Protein AF-A0A4Y2BU91-F1 (afdb_monomer_lite)

Structure (mmCIF, N/CA/C/O backbone):
data_AF-A0A4Y2BU91-F1
#
_entry.id   AF-A0A4Y2BU91-F1
#
loop_
_atom_site.group_PDB
_atom_site.id
_atom_site.type_symbol
_atom_site.label_atom_id
_atom_site.label_alt_id
_atom_site.label_comp_id
_atom_site.label_asym_id
_atom_site.label_entity_id
_atom_site.label_seq_id
_atom_site.pdbx_PDB_ins_code
_atom_site.Cartn_x
_atom_site.Cartn_y
_atom_site.Cartn_z
_atom_site.occupancy
_atom_site.B_iso_or_equiv
_atom_site.auth_seq_id
_atom_site.auth_comp_id
_atom_site.auth_asym_id
_atom_site.auth_atom_id
_atom_site.pdbx_PDB_model_num
ATOM 1 N N . MET A 1 1 ? 30.583 18.566 -50.928 1.00 64.69 1 MET A N 1
ATOM 2 C CA . MET A 1 1 ? 30.225 17.135 -51.084 1.00 64.69 1 MET A CA 1
ATOM 3 C C . MET A 1 1 ? 30.713 16.268 -49.919 1.00 64.69 1 MET A C 1
ATOM 5 O O . MET A 1 1 ? 29.911 15.518 -49.385 1.00 64.69 1 MET A O 1
ATOM 9 N N . LYS A 1 2 ? 31.980 16.379 -49.481 1.00 75.06 2 LYS A N 1
ATOM 10 C CA . LYS A 1 2 ? 32.521 15.601 -48.343 1.00 75.06 2 LYS A CA 1
ATOM 11 C C . LYS A 1 2 ? 31.947 16.018 -46.977 1.00 75.06 2 LYS A C 1
ATOM 13 O O . LYS A 1 2 ? 31.593 15.153 -46.188 1.00 75.06 2 LYS A O 1
ATOM 18 N N . GLU A 1 3 ? 31.767 17.320 -46.750 1.00 79.44 3 GLU A N 1
ATOM 19 C CA . GLU A 1 3 ? 31.192 17.862 -45.502 1.00 79.44 3 GLU A CA 1
ATOM 20 C C . GLU A 1 3 ? 29.758 17.377 -45.244 1.00 79.44 3 GLU A C 1
ATOM 22 O O . GLU A 1 3 ? 29.415 16.913 -44.159 1.00 79.44 3 GLU A O 1
ATOM 27 N N . THR A 1 4 ? 28.915 17.400 -46.278 1.00 84.44 4 THR A N 1
ATOM 28 C CA . THR A 1 4 ? 27.535 16.906 -46.196 1.00 84.44 4 THR A CA 1
ATOM 29 C C . THR A 1 4 ? 27.486 15.388 -46.034 1.00 84.44 4 THR A C 1
ATOM 31 O O . THR A 1 4 ? 26.625 14.881 -45.325 1.00 84.44 4 THR A O 1
ATOM 34 N N . PHE A 1 5 ? 28.418 14.657 -46.653 1.00 91.00 5 PHE A N 1
ATOM 35 C CA . PHE A 1 5 ? 28.528 13.206 -46.503 1.00 91.00 5 PHE A CA 1
ATOM 36 C C . PHE A 1 5 ? 28.848 12.806 -45.058 1.00 91.00 5 PHE A C 1
ATOM 38 O O . PHE A 1 5 ? 28.124 12.000 -44.479 1.00 91.00 5 PHE A O 1
ATOM 45 N N . TRP A 1 6 ? 29.874 13.411 -44.452 1.00 90.75 6 TRP A N 1
ATOM 46 C CA . TRP A 1 6 ? 30.235 13.135 -43.060 1.00 90.75 6 TRP A CA 1
ATOM 47 C C . TRP A 1 6 ? 29.120 13.516 -42.087 1.00 90.75 6 TRP A C 1
ATOM 49 O O . TRP A 1 6 ? 28.821 12.745 -41.179 1.00 90.75 6 TRP A O 1
ATOM 59 N N . TYR A 1 7 ? 28.437 14.641 -42.315 1.00 91.25 7 TYR A N 1
ATOM 60 C CA . TYR A 1 7 ? 27.267 15.028 -41.526 1.00 91.25 7 TYR A CA 1
ATOM 61 C C . TYR A 1 7 ? 26.171 13.950 -41.533 1.00 91.25 7 TYR A C 1
ATOM 63 O O . TYR A 1 7 ? 25.694 13.540 -40.474 1.00 91.25 7 TYR A O 1
ATOM 71 N N . TRP A 1 8 ? 25.786 13.457 -42.715 1.00 92.38 8 TRP A N 1
ATOM 72 C CA . TRP A 1 8 ? 24.772 12.406 -42.840 1.00 92.38 8 TRP A CA 1
ATOM 73 C C . TRP A 1 8 ? 25.243 11.069 -42.267 1.00 92.38 8 TRP A C 1
ATOM 75 O O . TRP A 1 8 ? 24.468 10.397 -41.587 1.00 92.38 8 TRP A O 1
ATOM 85 N N . PHE A 1 9 ? 26.514 10.719 -42.470 1.00 93.94 9 PHE A N 1
ATOM 86 C CA . PHE A 1 9 ? 27.126 9.523 -41.901 1.00 93.94 9 PHE A CA 1
ATOM 87 C C . PHE A 1 9 ? 27.066 9.532 -40.369 1.00 93.94 9 PHE A C 1
ATOM 89 O O . PHE A 1 9 ? 26.520 8.607 -39.770 1.00 93.94 9 PHE A O 1
ATOM 96 N N . PHE A 1 10 ? 27.540 10.603 -39.723 1.00 94.38 10 PHE A N 1
ATOM 97 C CA . PHE A 1 10 ? 27.491 10.727 -38.266 1.00 94.38 10 PHE A CA 1
ATOM 98 C C . PHE A 1 10 ? 26.057 10.806 -37.740 1.00 94.38 10 PHE A C 1
ATOM 100 O O . PHE A 1 10 ? 25.750 10.203 -36.714 1.00 94.38 10 PHE A O 1
ATOM 107 N N . ARG A 1 11 ? 25.147 11.488 -38.446 1.00 92.31 11 ARG A N 1
ATOM 108 C CA . ARG A 1 11 ? 23.732 11.575 -38.055 1.00 92.31 11 ARG A CA 1
ATOM 109 C C . ARG A 1 11 ? 23.046 10.208 -38.071 1.00 92.31 11 ARG A C 1
ATOM 111 O O . ARG A 1 11 ? 22.300 9.898 -37.141 1.00 92.31 11 ARG A O 1
ATOM 118 N N . ILE A 1 12 ? 23.309 9.389 -39.090 1.00 95.12 12 ILE A N 1
ATOM 119 C CA . ILE A 1 12 ? 22.792 8.017 -39.176 1.00 95.12 12 ILE A CA 1
ATOM 120 C C . ILE A 1 12 ? 23.440 7.149 -38.098 1.00 95.12 12 ILE A C 1
ATOM 122 O O . ILE A 1 12 ? 22.715 6.497 -37.355 1.00 95.12 12 ILE A O 1
ATOM 126 N N . LEU A 1 13 ? 24.767 7.206 -37.946 1.00 96.12 13 LEU A N 1
ATOM 127 C CA . LEU A 1 13 ? 25.510 6.437 -36.946 1.00 96.12 13 LEU A CA 1
ATOM 128 C C . LEU A 1 13 ? 25.015 6.712 -35.516 1.00 96.12 13 LEU A C 1
ATOM 130 O O . LEU A 1 13 ? 24.755 5.784 -34.752 1.00 96.12 13 LEU A O 1
ATOM 134 N N . VAL A 1 14 ? 24.835 7.984 -35.151 1.00 95.62 14 VAL A N 1
ATOM 135 C CA . VAL A 1 14 ? 24.291 8.378 -33.842 1.00 95.62 14 VAL A CA 1
ATOM 136 C C . VAL A 1 14 ? 22.839 7.917 -33.700 1.00 95.62 14 VAL A C 1
ATOM 138 O O . VAL A 1 14 ? 22.450 7.417 -32.644 1.00 95.62 14 VAL A O 1
ATOM 141 N N . GLY A 1 15 ? 22.039 8.032 -34.764 1.00 95.06 15 GLY A N 1
ATOM 142 C CA . GLY A 1 15 ? 20.659 7.550 -34.790 1.00 95.06 15 GLY A CA 1
ATOM 143 C C . GLY A 1 15 ? 20.555 6.046 -34.535 1.00 95.06 15 GLY A C 1
ATOM 144 O O . GLY A 1 15 ? 19.762 5.626 -33.691 1.00 95.06 15 GLY A O 1
ATOM 145 N N . THR A 1 16 ? 21.389 5.243 -35.201 1.00 95.31 16 THR A N 1
ATOM 146 C CA . THR A 1 16 ? 21.430 3.787 -35.027 1.00 95.31 16 THR A CA 1
ATOM 147 C C . THR A 1 16 ? 21.961 3.399 -33.656 1.00 95.31 16 THR A C 1
ATOM 149 O O . THR A 1 16 ? 21.378 2.534 -33.014 1.00 95.31 16 THR A O 1
ATOM 152 N N . MET A 1 17 ? 23.002 4.072 -33.154 1.00 95.81 17 MET A N 1
ATOM 153 C CA . MET A 1 17 ? 23.517 3.835 -31.800 1.00 95.81 17 MET A CA 1
ATOM 154 C C . MET A 1 17 ? 22.451 4.118 -30.739 1.00 95.81 17 MET A C 1
ATOM 156 O O . MET A 1 17 ? 22.245 3.312 -29.836 1.00 95.81 17 MET A O 1
ATOM 160 N N . ARG A 1 18 ? 21.705 5.220 -30.883 1.00 94.06 18 ARG A N 1
ATOM 161 C CA . ARG A 1 18 ? 20.588 5.555 -29.993 1.00 94.06 18 ARG A CA 1
ATOM 162 C C . ARG A 1 18 ? 19.461 4.524 -30.077 1.00 94.06 18 ARG A C 1
ATOM 164 O O . ARG A 1 18 ? 18.916 4.138 -29.048 1.00 94.06 18 ARG A O 1
ATOM 171 N N . PHE A 1 19 ? 19.117 4.067 -31.281 1.00 95.06 19 PHE A N 1
ATOM 172 C CA . PHE A 1 19 ? 18.099 3.033 -31.474 1.00 95.06 19 PHE A CA 1
ATOM 173 C C . PHE A 1 19 ? 18.502 1.712 -30.810 1.00 95.06 19 PHE A C 1
ATOM 175 O O . PHE A 1 19 ? 17.721 1.155 -30.044 1.00 95.06 19 PHE A O 1
ATOM 182 N N . LEU A 1 20 ? 19.739 1.258 -31.031 1.00 95.81 20 LEU A N 1
ATOM 183 C CA . LEU A 1 20 ? 20.289 0.059 -30.397 1.00 95.81 20 LEU A CA 1
ATOM 184 C C . LEU A 1 20 ? 20.320 0.196 -28.872 1.00 95.81 20 LEU A C 1
ATOM 186 O O . LEU A 1 20 ? 19.932 -0.733 -28.170 1.00 95.81 20 LEU A O 1
ATOM 190 N N . TRP A 1 21 ? 20.701 1.364 -28.350 1.00 95.00 21 TRP A N 1
ATOM 191 C CA . TRP A 1 21 ? 20.677 1.644 -26.915 1.00 95.00 21 TRP A CA 1
ATOM 192 C C . TRP A 1 21 ? 19.265 1.527 -26.333 1.00 95.00 21 TRP A C 1
ATOM 194 O O . TRP A 1 21 ? 19.057 0.803 -25.362 1.00 95.00 21 TRP A O 1
ATOM 204 N N . HIS A 1 22 ? 18.268 2.168 -26.949 1.00 91.31 22 HIS A N 1
ATOM 205 C CA . HIS A 1 22 ? 16.878 2.045 -26.506 1.00 91.31 22 HIS A CA 1
ATOM 206 C C . HIS A 1 22 ? 16.337 0.622 -26.649 1.00 91.31 22 HIS A C 1
ATOM 208 O O . HIS A 1 22 ? 15.594 0.183 -25.778 1.00 91.31 22 HIS A O 1
ATOM 214 N N . PHE A 1 23 ? 16.726 -0.110 -27.694 1.00 92.56 23 PHE A N 1
ATOM 215 C CA . PHE A 1 23 ? 16.338 -1.505 -27.885 1.00 92.56 23 PHE A CA 1
ATOM 216 C C . PHE A 1 23 ? 16.898 -2.404 -26.771 1.00 92.56 23 PHE A C 1
ATOM 218 O O . PHE A 1 23 ? 16.151 -3.163 -26.155 1.00 92.56 23 PHE A O 1
ATOM 225 N N . LEU A 1 24 ? 18.183 -2.254 -26.432 1.00 93.06 24 LEU A N 1
ATOM 226 C CA . LEU A 1 24 ? 18.823 -2.977 -25.327 1.00 93.06 24 LEU A CA 1
ATOM 227 C C . LEU A 1 24 ? 18.205 -2.620 -23.969 1.00 93.06 24 LEU A C 1
ATOM 229 O O . LEU A 1 24 ? 17.924 -3.508 -23.161 1.00 93.06 24 LEU A O 1
ATOM 233 N N . LEU A 1 25 ? 17.954 -1.331 -23.719 1.00 90.25 25 LEU A N 1
ATOM 234 C CA . LEU A 1 25 ? 17.267 -0.884 -22.508 1.00 90.25 25 LEU A CA 1
ATOM 235 C C . LEU A 1 25 ? 15.836 -1.424 -22.445 1.00 90.25 25 LEU A C 1
ATOM 237 O O . LEU A 1 25 ? 15.403 -1.866 -21.389 1.00 90.25 25 LEU A O 1
ATOM 241 N N . SER A 1 26 ? 15.107 -1.432 -23.557 1.00 85.31 26 SER A N 1
ATOM 242 C CA . SER A 1 26 ? 13.745 -1.959 -23.611 1.00 85.31 26 SER A CA 1
ATOM 243 C C . SER A 1 26 ? 13.716 -3.457 -23.321 1.00 85.31 26 SER A C 1
ATOM 245 O O . SER A 1 26 ? 12.863 -3.904 -22.565 1.00 85.31 26 SER A O 1
ATOM 247 N N . PHE A 1 27 ? 14.686 -4.230 -23.811 1.00 86.25 27 PHE A N 1
ATOM 248 C CA . PHE A 1 27 ? 14.769 -5.654 -23.488 1.00 86.25 27 PHE A CA 1
ATOM 249 C C . PHE A 1 27 ? 15.145 -5.908 -22.016 1.00 86.25 27 PHE A C 1
ATOM 251 O O . PHE A 1 27 ? 14.622 -6.826 -21.391 1.00 86.25 27 PHE A O 1
ATOM 258 N N . LYS A 1 28 ? 16.019 -5.074 -21.430 1.00 83.81 28 LYS A N 1
ATOM 259 C CA . LYS A 1 28 ? 16.456 -5.209 -20.028 1.00 83.81 28 LYS A CA 1
ATOM 260 C C . LYS A 1 28 ? 15.432 -4.686 -19.010 1.00 83.81 28 LYS A C 1
ATOM 262 O O . LYS A 1 28 ? 15.313 -5.253 -17.928 1.00 83.81 28 LYS A O 1
ATOM 267 N N . TYR A 1 29 ? 14.724 -3.605 -19.331 1.00 82.69 29 TYR A N 1
ATOM 268 C CA . TYR A 1 29 ? 13.833 -2.880 -18.414 1.00 82.69 29 TYR A CA 1
ATOM 269 C C . TYR A 1 29 ? 12.348 -2.943 -18.808 1.00 82.69 29 TYR A C 1
ATOM 271 O O . TYR A 1 29 ? 11.507 -2.465 -18.055 1.00 82.69 29 TYR A O 1
ATOM 279 N N . GLY A 1 30 ? 11.994 -3.549 -19.944 1.00 71.75 30 GLY A N 1
ATOM 280 C CA . GLY A 1 30 ? 10.615 -3.683 -20.443 1.00 71.75 30 GLY A CA 1
ATOM 281 C C . GLY A 1 30 ? 9.766 -4.743 -19.737 1.00 71.75 30 GLY A C 1
ATOM 282 O O . GLY A 1 30 ? 8.773 -5.209 -20.294 1.00 71.75 30 GLY A O 1
ATOM 283 N N . GLY A 1 31 ? 10.149 -5.153 -18.527 1.00 72.88 31 GLY A N 1
ATOM 284 C CA . GLY A 1 31 ? 9.337 -6.039 -17.701 1.00 72.88 31 GLY A CA 1
ATOM 285 C C . GLY A 1 31 ? 8.044 -5.355 -17.251 1.00 72.88 31 GLY A C 1
ATOM 286 O O . GLY A 1 31 ? 8.006 -4.144 -17.028 1.00 72.88 31 GLY A O 1
ATOM 287 N N . LYS A 1 32 ? 6.973 -6.137 -17.076 1.00 66.81 32 LYS A N 1
ATOM 288 C CA . LYS A 1 32 ? 5.766 -5.654 -16.394 1.00 66.81 32 LYS A CA 1
ATOM 289 C C . LYS A 1 32 ? 6.159 -5.274 -14.963 1.00 66.81 32 LYS A C 1
ATOM 291 O O . LYS A 1 32 ? 6.774 -6.081 -14.266 1.00 66.81 32 LYS A O 1
ATOM 296 N N . GLY A 1 33 ? 5.848 -4.045 -14.549 1.00 68.00 33 GLY A N 1
ATOM 297 C CA . GLY A 1 33 ? 6.114 -3.580 -13.188 1.00 68.00 33 GLY A CA 1
ATOM 298 C C . GLY A 1 33 ? 5.467 -4.498 -12.149 1.00 68.00 33 GLY A C 1
ATOM 299 O O . GLY A 1 33 ? 4.467 -5.160 -12.432 1.00 68.00 33 GLY A O 1
ATOM 300 N N . LYS A 1 34 ? 6.038 -4.549 -10.941 1.00 72.19 34 LYS A N 1
ATOM 301 C CA . LYS A 1 34 ? 5.418 -5.271 -9.827 1.00 72.19 34 LYS A CA 1
ATOM 302 C C . LYS A 1 34 ? 4.090 -4.591 -9.492 1.00 72.19 34 LYS A C 1
ATOM 304 O O . LYS A 1 34 ? 4.070 -3.410 -9.162 1.00 72.19 34 LYS A O 1
ATOM 309 N N . VAL A 1 35 ? 2.993 -5.331 -9.612 1.00 79.56 35 VAL A N 1
ATOM 310 C CA . VAL A 1 35 ? 1.654 -4.849 -9.263 1.00 79.56 35 VAL A CA 1
ATOM 311 C C . VAL A 1 35 ? 1.344 -5.290 -7.843 1.00 79.56 35 VAL A C 1
ATOM 313 O O . VAL A 1 35 ? 1.664 -6.408 -7.446 1.00 79.56 35 VAL A O 1
ATOM 316 N N . VAL A 1 36 ? 0.732 -4.391 -7.082 1.00 83.38 36 VAL A N 1
ATOM 317 C CA . VAL A 1 36 ? 0.264 -4.682 -5.732 1.00 83.38 36 VAL A CA 1
ATOM 318 C C . VAL A 1 36 ? -0.872 -5.705 -5.804 1.00 83.38 36 VAL A C 1
ATOM 320 O O . VAL A 1 36 ? -1.839 -5.499 -6.539 1.00 83.38 36 VAL A O 1
ATOM 323 N N . SER A 1 37 ? -0.762 -6.799 -5.046 1.00 83.81 37 SER A N 1
ATOM 324 C CA . SER A 1 37 ? -1.816 -7.817 -4.947 1.00 83.81 37 SER A CA 1
ATOM 325 C C . SER A 1 37 ? -3.152 -7.185 -4.541 1.00 83.81 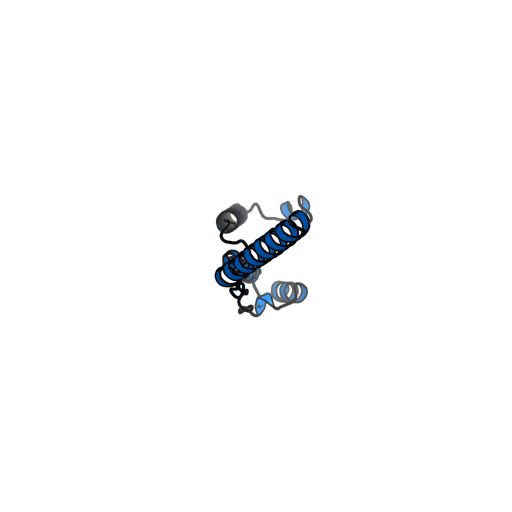37 SER A C 1
ATOM 327 O O . SER A 1 37 ? -3.142 -6.216 -3.781 1.00 83.81 37 SER A O 1
ATOM 329 N N . PRO A 1 38 ? -4.308 -7.697 -4.989 1.00 88.00 38 PRO A N 1
ATOM 330 C CA . PRO A 1 38 ? -5.605 -7.224 -4.513 1.00 88.00 38 PRO A CA 1
ATOM 331 C C . PRO A 1 38 ? -5.729 -7.303 -2.987 1.00 88.00 38 PRO A C 1
ATOM 333 O O . PRO A 1 38 ? -5.112 -8.152 -2.347 1.00 88.00 38 PRO A O 1
ATOM 336 N N . VAL A 1 39 ? -6.540 -6.424 -2.400 1.00 90.12 39 VAL A N 1
ATOM 337 C CA . VAL A 1 39 ? -6.833 -6.463 -0.962 1.00 90.12 39 VAL A CA 1
ATOM 338 C C . VAL A 1 39 ? -7.618 -7.736 -0.646 1.00 90.12 39 VAL A C 1
ATOM 340 O O . VAL A 1 39 ? -8.679 -7.968 -1.221 1.00 90.12 39 VAL A O 1
ATOM 343 N N . THR A 1 40 ? -7.100 -8.550 0.272 1.00 88.38 40 THR A N 1
ATOM 344 C CA . THR A 1 40 ? -7.708 -9.824 0.684 1.00 88.38 40 THR A CA 1
ATOM 345 C C . THR A 1 40 ? -8.612 -9.676 1.901 1.00 88.38 40 THR A C 1
ATOM 347 O O . THR A 1 40 ? -9.624 -10.365 1.994 1.00 88.38 40 THR A O 1
ATOM 350 N N . ASN A 1 41 ? -8.280 -8.765 2.822 1.00 91.56 41 ASN A N 1
ATOM 351 C CA . ASN A 1 41 ? -9.050 -8.543 4.039 1.00 91.56 41 ASN A CA 1
ATOM 352 C C . ASN A 1 41 ? -10.254 -7.608 3.772 1.00 91.56 41 ASN A C 1
ATOM 354 O O . ASN A 1 41 ? -10.047 -6.417 3.516 1.00 91.56 41 ASN A O 1
ATOM 358 N N . PRO A 1 42 ? -11.513 -8.087 3.880 1.00 91.88 42 PRO A N 1
ATOM 359 C CA . PRO A 1 42 ? -12.705 -7.274 3.623 1.00 91.88 42 PRO A CA 1
ATOM 360 C C . PRO A 1 42 ? -12.871 -6.102 4.592 1.00 91.88 42 PRO A C 1
ATOM 362 O O . PRO A 1 42 ? -13.554 -5.132 4.269 1.00 91.88 42 PRO A O 1
ATOM 365 N N . LEU A 1 43 ? -12.258 -6.177 5.779 1.00 93.31 43 LEU A N 1
ATOM 366 C CA . LEU A 1 43 ? -12.249 -5.091 6.758 1.00 93.31 43 LEU A CA 1
ATOM 367 C C . LEU A 1 43 ? -11.653 -3.819 6.150 1.00 93.31 43 LEU A C 1
ATOM 369 O O . LEU A 1 43 ? -12.223 -2.743 6.304 1.00 93.31 43 LEU A O 1
ATOM 373 N N . LEU A 1 44 ? -10.573 -3.960 5.379 1.00 93.44 44 LEU A N 1
ATOM 374 C CA . LEU A 1 44 ? -9.864 -2.851 4.734 1.00 93.44 44 LEU A CA 1
ATOM 375 C C . LEU A 1 44 ? -10.661 -2.206 3.590 1.00 93.44 44 LEU A C 1
ATOM 377 O O . LEU A 1 44 ? -10.283 -1.146 3.097 1.00 93.44 44 LEU A O 1
ATOM 381 N N . LEU A 1 45 ? -11.756 -2.842 3.161 1.00 95.06 45 LEU A N 1
ATOM 382 C CA . LEU A 1 45 ? -12.674 -2.320 2.148 1.00 95.06 45 LEU A CA 1
ATOM 383 C C . LEU A 1 45 ? -13.843 -1.534 2.763 1.00 95.06 45 LEU A C 1
ATOM 385 O O . LEU A 1 45 ? -14.634 -0.935 2.033 1.00 95.06 45 LEU A O 1
ATOM 389 N N . LYS A 1 46 ? -13.990 -1.538 4.094 1.00 95.25 46 LYS A N 1
ATOM 390 C CA . LYS A 1 46 ? -15.026 -0.770 4.793 1.00 95.25 46 LYS A CA 1
ATOM 391 C C . LYS A 1 46 ? -14.613 0.700 4.909 1.00 95.25 46 LYS A C 1
ATOM 393 O O . LYS A 1 46 ? -13.438 1.023 5.045 1.00 95.25 46 LYS A O 1
ATOM 398 N N . SER A 1 47 ? -15.591 1.608 4.906 1.00 95.56 47 SER A N 1
ATOM 399 C CA . SER A 1 47 ? -15.326 3.021 5.197 1.00 95.56 47 SER A CA 1
ATOM 400 C C . SER A 1 47 ? -14.921 3.215 6.662 1.00 95.56 47 SER A C 1
ATOM 402 O O . SER A 1 47 ? -15.387 2.494 7.547 1.00 95.56 47 SER A O 1
ATOM 404 N N . ALA A 1 48 ? -14.129 4.254 6.939 1.00 90.94 48 ALA A N 1
ATOM 405 C CA . ALA A 1 48 ? -13.736 4.615 8.303 1.00 90.94 48 ALA A CA 1
ATOM 406 C C . ALA A 1 48 ? -14.949 4.844 9.224 1.00 90.94 48 ALA A C 1
ATOM 408 O O . ALA A 1 48 ? -14.948 4.421 10.376 1.00 90.94 48 ALA A O 1
ATOM 409 N N . THR A 1 49 ? -16.025 5.443 8.701 1.00 95.00 49 THR A N 1
ATOM 410 C CA . THR A 1 49 ? -17.283 5.640 9.438 1.00 95.00 49 THR A CA 1
ATOM 411 C C . THR A 1 49 ? -17.934 4.322 9.845 1.00 95.00 49 THR A C 1
ATOM 413 O O . THR A 1 49 ? -18.405 4.199 10.975 1.00 95.00 49 THR A O 1
ATOM 416 N N . LYS A 1 50 ? -17.921 3.324 8.954 1.00 95.94 50 LYS A N 1
ATOM 417 C CA . LYS A 1 50 ? -18.467 1.994 9.222 1.00 95.94 50 LYS A CA 1
ATOM 418 C C . LYS A 1 50 ? -17.613 1.237 10.235 1.00 95.94 50 LYS A C 1
ATOM 420 O O . LYS A 1 50 ? -18.166 0.652 11.157 1.00 95.94 50 LYS A O 1
ATOM 425 N N . LEU A 1 51 ? -16.287 1.304 10.112 1.00 94.69 51 LEU A N 1
ATOM 426 C CA . LEU A 1 51 ? -15.367 0.728 11.099 1.00 94.69 51 LEU A CA 1
ATOM 427 C C . LEU A 1 51 ? -15.580 1.355 12.484 1.00 94.69 51 LEU A C 1
ATOM 429 O O . LEU A 1 51 ? -15.767 0.638 13.460 1.00 94.69 51 LEU A O 1
ATOM 433 N N . ALA A 1 52 ? -15.655 2.686 12.570 1.00 91.19 52 ALA A N 1
ATOM 434 C CA . ALA A 1 52 ? -15.907 3.392 13.826 1.00 91.19 52 ALA A CA 1
ATOM 435 C C . ALA A 1 52 ? -17.280 3.062 14.434 1.00 91.19 52 ALA A C 1
ATOM 437 O O . ALA A 1 52 ? -17.434 3.015 15.655 1.00 91.19 52 ALA A O 1
ATOM 438 N N . GLN A 1 53 ? -18.298 2.852 13.599 1.00 95.12 53 GLN A N 1
AT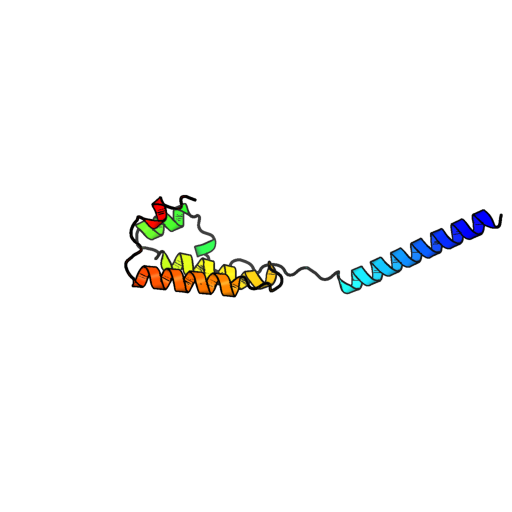OM 439 C CA . GLN A 1 53 ? -19.598 2.374 14.058 1.00 95.12 53 GLN A CA 1
ATOM 440 C C . GLN A 1 53 ? -19.495 0.957 14.636 1.00 95.12 53 GLN A C 1
ATOM 442 O O . GLN A 1 53 ? -19.908 0.748 15.771 1.00 95.12 53 GLN A O 1
ATOM 447 N N . GLU A 1 54 ? -18.904 0.010 13.905 1.00 93.62 54 GLU A N 1
ATOM 448 C CA . GLU A 1 54 ? -18.751 -1.381 14.356 1.00 93.62 54 GLU A CA 1
ATOM 449 C C . GLU A 1 54 ? -17.918 -1.490 15.647 1.00 93.62 54 GLU A C 1
ATOM 451 O O . GLU A 1 54 ? -18.247 -2.305 16.508 1.00 93.62 54 GLU A O 1
ATOM 456 N N . ILE A 1 55 ? -16.905 -0.632 15.822 1.00 93.06 55 ILE A N 1
ATOM 457 C CA . ILE A 1 55 ? -16.121 -0.537 17.064 1.00 93.06 55 ILE A CA 1
ATOM 458 C C . ILE A 1 55 ? -16.983 -0.046 18.231 1.00 93.06 55 ILE A C 1
ATOM 460 O O . ILE A 1 55 ? -16.983 -0.662 19.295 1.00 93.06 55 ILE A O 1
ATOM 464 N N . ARG A 1 56 ? -17.753 1.036 18.049 1.00 91.12 56 ARG A N 1
ATOM 465 C CA . ARG A 1 56 ? -18.646 1.564 19.100 1.00 91.12 56 ARG A CA 1
ATOM 466 C C . ARG A 1 56 ? -19.752 0.583 19.482 1.00 91.12 56 ARG A C 1
ATOM 468 O O . ARG A 1 56 ? -20.168 0.555 20.632 1.00 91.12 56 ARG A O 1
ATOM 475 N N . GLU A 1 57 ? -20.205 -0.222 18.527 1.00 95.12 57 GLU A N 1
ATOM 476 C CA . GLU A 1 57 ? -21.174 -1.300 18.746 1.00 95.12 57 GLU A CA 1
ATOM 477 C C . GLU A 1 57 ? -20.541 -2.568 19.355 1.00 95.12 57 GLU A C 1
ATOM 479 O O . GLU A 1 57 ? -21.256 -3.535 19.613 1.00 95.12 57 GLU A O 1
ATOM 484 N N . GLY A 1 58 ? -19.218 -2.597 19.570 1.00 89.06 58 GLY A N 1
ATOM 485 C CA . GLY A 1 58 ? -18.492 -3.743 20.128 1.00 89.06 58 GLY A CA 1
ATOM 486 C C . GLY A 1 58 ? -18.396 -4.952 19.191 1.00 89.06 58 GLY A C 1
ATOM 487 O O . GLY A 1 58 ? -18.019 -6.038 19.626 1.00 89.06 58 GLY A O 1
ATOM 488 N N . LYS A 1 59 ? -18.740 -4.785 17.909 1.00 91.81 59 LYS A N 1
ATOM 489 C CA . LYS A 1 59 ? -18.731 -5.848 16.887 1.00 91.81 59 LYS A CA 1
ATOM 490 C C . LYS A 1 59 ? -17.347 -6.098 16.294 1.00 91.81 59 LYS A C 1
ATOM 492 O O . LYS A 1 59 ? -17.146 -7.118 15.643 1.00 91.81 59 LYS A O 1
ATOM 497 N N . LEU A 1 60 ? -16.432 -5.150 16.472 1.00 91.56 60 LEU A N 1
ATOM 498 C CA . LEU A 1 60 ? -15.075 -5.183 15.946 1.00 91.56 60 LEU A CA 1
ATOM 499 C C . LEU A 1 60 ? -14.137 -4.518 16.951 1.00 91.56 60 LEU A C 1
ATOM 501 O O . LEU A 1 60 ? -14.443 -3.430 17.438 1.00 91.56 60 LEU A O 1
ATOM 505 N N . LYS A 1 61 ? -12.993 -5.128 17.264 1.00 89.00 61 LYS A N 1
ATOM 506 C CA . LYS A 1 61 ? -12.007 -4.475 18.131 1.00 89.00 61 LYS A CA 1
ATOM 507 C C . LYS A 1 61 ? -11.150 -3.504 17.328 1.00 89.00 61 LYS A C 1
ATOM 509 O O . LYS A 1 61 ? -10.779 -3.770 16.189 1.00 89.00 61 LYS A O 1
ATOM 514 N N . SER A 1 62 ? -10.773 -2.388 17.952 1.00 83.00 62 SER A N 1
ATOM 515 C CA . SER A 1 62 ? -9.847 -1.430 17.332 1.00 83.00 62 SER A CA 1
ATOM 516 C C . SER A 1 62 ? -8.477 -2.054 17.042 1.00 83.00 62 SER A C 1
ATOM 518 O O . SER A 1 62 ? -7.859 -1.720 16.038 1.00 83.00 62 SER A O 1
ATOM 520 N N . GLU A 1 63 ? -8.024 -2.977 17.893 1.00 82.50 63 GLU A N 1
ATOM 521 C CA . GLU A 1 63 ? -6.777 -3.731 17.715 1.00 82.50 63 GLU A CA 1
ATOM 522 C C . GLU A 1 63 ? -6.790 -4.550 16.415 1.00 82.50 63 GLU A C 1
ATOM 524 O O . GLU A 1 63 ? -5.856 -4.469 15.623 1.00 82.50 63 GLU A O 1
ATOM 529 N N . GLU A 1 64 ? -7.894 -5.248 16.128 1.00 86.56 64 GLU A N 1
ATOM 530 C CA . GLU A 1 64 ? -8.054 -6.038 14.898 1.00 86.56 64 GLU A CA 1
ATOM 531 C C . GLU A 1 64 ? -7.985 -5.166 13.636 1.00 86.56 64 GLU A C 1
ATOM 533 O O . GLU A 1 64 ? -7.446 -5.583 12.611 1.00 86.56 64 GLU A O 1
ATOM 538 N N . VAL A 1 65 ? -8.507 -3.935 13.706 1.00 89.75 65 VAL A N 1
ATOM 539 C CA . VAL A 1 65 ? -8.419 -2.968 12.602 1.00 89.75 65 VAL A CA 1
ATOM 540 C C . VAL A 1 65 ? -6.973 -2.551 12.371 1.00 89.75 65 VAL A C 1
ATOM 542 O O . VAL A 1 65 ? -6.503 -2.585 11.235 1.00 89.75 65 VAL A O 1
ATOM 545 N N . VAL A 1 66 ? -6.267 -2.166 13.435 1.00 85.94 66 VAL A N 1
ATOM 546 C CA . VAL A 1 66 ? -4.870 -1.722 13.351 1.00 85.94 66 VAL A CA 1
ATOM 547 C C . VAL A 1 66 ? -3.988 -2.841 12.805 1.00 85.94 66 VAL A C 1
ATOM 549 O O . VAL A 1 66 ? -3.246 -2.604 11.850 1.00 85.94 66 VAL A O 1
ATOM 552 N N . GLN A 1 67 ? -4.140 -4.063 13.320 1.00 84.69 67 GLN A N 1
ATOM 553 C CA . GLN A 1 67 ? -3.386 -5.220 12.848 1.00 84.69 67 GLN A CA 1
ATOM 554 C C . GLN A 1 67 ? -3.626 -5.481 11.357 1.00 84.69 67 GLN A C 1
ATOM 556 O O . GLN A 1 67 ? -2.674 -5.619 10.594 1.00 84.69 67 GLN A O 1
ATOM 561 N N . ALA A 1 68 ? -4.884 -5.440 10.904 1.00 90.25 68 ALA A N 1
ATOM 562 C CA . ALA A 1 68 ? -5.214 -5.623 9.493 1.00 90.25 68 ALA A CA 1
ATOM 563 C C . ALA A 1 68 ? -4.529 -4.589 8.577 1.00 90.25 68 ALA A C 1
ATOM 565 O O . ALA A 1 68 ? -4.114 -4.925 7.463 1.00 90.25 68 ALA A O 1
ATOM 566 N N . TYR A 1 69 ? -4.409 -3.331 9.019 1.00 89.50 69 TYR A N 1
ATOM 567 C CA . TYR A 1 69 ? -3.685 -2.300 8.271 1.00 89.50 69 TYR A CA 1
ATOM 568 C C . TYR A 1 69 ? -2.174 -2.528 8.291 1.00 89.50 69 TYR A C 1
ATOM 570 O O . TYR A 1 69 ? -1.539 -2.366 7.248 1.00 89.50 69 TYR A O 1
ATOM 578 N N . ILE A 1 70 ? -1.604 -2.913 9.436 1.00 84.38 70 ILE A N 1
ATOM 579 C CA . ILE A 1 70 ? -0.181 -3.249 9.556 1.00 84.38 70 ILE A CA 1
ATOM 580 C C . ILE A 1 70 ? 0.154 -4.387 8.597 1.00 84.38 70 ILE A C 1
ATOM 582 O O . ILE A 1 70 ? 0.991 -4.196 7.719 1.00 84.38 70 ILE A O 1
ATOM 586 N N . ASP A 1 71 ? -0.560 -5.509 8.677 1.00 86.31 71 ASP A N 1
ATOM 587 C CA . ASP A 1 71 ? -0.340 -6.683 7.828 1.00 86.31 71 ASP A CA 1
ATOM 588 C C . ASP A 1 71 ? -0.344 -6.305 6.345 1.00 86.31 71 ASP A C 1
ATOM 590 O O . ASP A 1 71 ? 0.531 -6.707 5.573 1.00 86.31 71 ASP A O 1
ATOM 594 N N . ARG A 1 72 ? -1.289 -5.447 5.946 1.00 89.81 72 ARG A N 1
ATOM 595 C CA . ARG A 1 72 ? -1.378 -4.974 4.568 1.00 89.81 72 ARG A CA 1
ATOM 596 C C . ARG A 1 72 ? -0.223 -4.058 4.175 1.00 89.81 72 ARG A C 1
ATOM 598 O O . ARG A 1 72 ? 0.271 -4.151 3.053 1.00 89.81 72 ARG A O 1
ATOM 605 N N . ILE A 1 73 ? 0.208 -3.164 5.060 1.00 85.56 73 ILE A N 1
ATOM 606 C CA . ILE A 1 73 ? 1.380 -2.315 4.817 1.00 85.56 73 ILE A CA 1
ATOM 607 C C . ILE A 1 73 ? 2.615 -3.197 4.624 1.00 85.56 73 ILE A C 1
ATOM 609 O O . ILE A 1 73 ? 3.368 -2.969 3.680 1.00 85.56 73 ILE A O 1
ATOM 613 N N . LEU A 1 74 ? 2.790 -4.226 5.456 1.00 81.38 74 LEU A N 1
ATOM 614 C CA . LEU A 1 74 ? 3.919 -5.150 5.371 1.00 81.38 74 LEU A CA 1
ATOM 615 C C . LEU A 1 74 ? 3.906 -5.981 4.082 1.00 81.38 74 LEU A C 1
ATOM 617 O O . LEU A 1 74 ? 4.954 -6.194 3.478 1.00 81.38 74 LEU A O 1
ATOM 621 N N . GLU A 1 75 ? 2.728 -6.403 3.621 1.00 83.81 75 GLU A N 1
ATOM 622 C CA . GLU A 1 75 ? 2.571 -7.126 2.354 1.00 83.81 75 GLU A CA 1
ATOM 623 C C . GLU A 1 75 ? 2.974 -6.262 1.143 1.00 83.81 75 GLU A C 1
ATOM 625 O O . GLU A 1 75 ? 3.573 -6.745 0.179 1.00 83.81 75 GLU A O 1
ATOM 630 N N . VAL A 1 76 ? 2.643 -4.968 1.181 1.00 85.19 76 VAL A N 1
ATOM 631 C CA . VAL A 1 76 ? 2.768 -4.063 0.030 1.00 85.19 76 VAL A CA 1
ATOM 63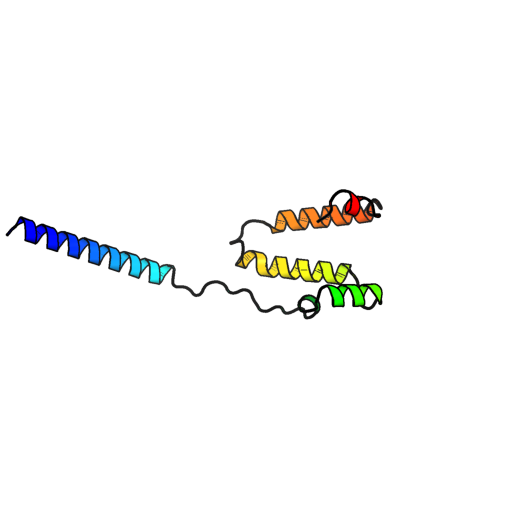2 C C . VAL A 1 76 ? 4.085 -3.276 0.017 1.00 85.19 76 VAL A C 1
ATOM 634 O O . VAL A 1 76 ? 4.565 -2.890 -1.053 1.00 85.19 76 VAL A O 1
ATOM 637 N N . GLU A 1 77 ? 4.708 -3.048 1.173 1.00 82.44 77 GLU A N 1
ATOM 638 C CA . GLU A 1 77 ? 5.936 -2.254 1.319 1.00 82.44 77 GLU A CA 1
ATOM 639 C C . GLU A 1 77 ? 7.092 -2.705 0.403 1.00 82.44 77 GLU A C 1
ATOM 641 O O . GLU A 1 77 ? 7.668 -1.838 -0.270 1.00 82.44 77 GLU A O 1
ATOM 646 N N . PRO A 1 78 ? 7.384 -4.010 0.231 1.00 78.19 78 PRO A N 1
ATOM 647 C CA . PRO A 1 78 ? 8.440 -4.465 -0.676 1.00 78.19 78 PRO A CA 1
ATOM 648 C C . PRO A 1 78 ? 8.175 -4.140 -2.152 1.00 78.19 78 PRO A C 1
ATOM 650 O O . PRO A 1 78 ? 9.110 -4.077 -2.956 1.00 78.19 78 PRO A O 1
ATOM 653 N N . LEU A 1 79 ? 6.904 -3.962 -2.523 1.00 80.19 79 LEU A N 1
ATOM 654 C CA . LEU A 1 79 ? 6.478 -3.657 -3.889 1.00 80.19 79 LEU A CA 1
ATOM 655 C C . LEU A 1 79 ? 6.521 -2.152 -4.171 1.00 80.19 79 LEU A C 1
ATOM 657 O O . LEU A 1 79 ? 6.845 -1.764 -5.290 1.00 80.19 79 LEU A O 1
ATOM 661 N N . ILE A 1 80 ? 6.221 -1.318 -3.168 1.00 78.81 80 ILE A N 1
ATOM 662 C CA . ILE A 1 80 ? 6.168 0.146 -3.308 1.00 78.81 80 ILE A CA 1
ATOM 663 C C . ILE A 1 80 ? 7.520 0.808 -3.016 1.00 78.81 80 ILE A C 1
ATOM 665 O O . ILE A 1 80 ? 7.923 1.726 -3.725 1.00 78.81 80 ILE A O 1
ATOM 669 N N . ASN A 1 81 ? 8.228 0.381 -1.967 1.00 70.50 81 ASN A N 1
ATOM 670 C CA . ASN A 1 81 ? 9.395 1.101 -1.442 1.00 70.50 81 ASN A CA 1
ATOM 671 C C . ASN A 1 81 ? 10.741 0.512 -1.905 1.00 70.50 81 ASN A C 1
ATOM 673 O O . ASN A 1 81 ? 11.782 0.837 -1.332 1.00 70.50 81 ASN A O 1
ATOM 677 N N . ASN A 1 82 ? 10.741 -0.368 -2.915 1.00 66.12 82 ASN A N 1
ATOM 678 C CA . ASN A 1 82 ? 11.933 -1.012 -3.488 1.00 66.12 82 ASN A CA 1
ATOM 679 C C . ASN A 1 82 ? 12.918 -1.582 -2.438 1.00 66.12 82 ASN A C 1
ATOM 681 O O . ASN A 1 82 ? 14.129 -1.573 -2.653 1.00 66.12 82 ASN A O 1
ATOM 685 N N . GLY A 1 83 ? 12.416 -2.064 -1.297 1.00 59.94 83 GLY A N 1
ATOM 686 C CA . GLY A 1 83 ? 13.248 -2.644 -0.238 1.00 59.94 83 GLY A CA 1
ATOM 687 C C . GLY A 1 83 ? 13.978 -1.643 0.668 1.00 59.94 83 GLY A C 1
ATOM 688 O O . GLY A 1 83 ? 14.889 -2.048 1.388 1.00 59.94 83 GLY A O 1
ATOM 689 N N . ARG A 1 84 ? 13.614 -0.349 0.681 1.00 64.94 84 ARG A N 1
ATOM 690 C CA . ARG A 1 84 ? 14.044 0.531 1.783 1.00 64.94 84 ARG A CA 1
ATOM 691 C C . ARG A 1 84 ? 13.334 0.125 3.079 1.00 64.94 84 ARG A C 1
ATOM 693 O O . ARG A 1 84 ? 12.132 -0.101 3.030 1.00 64.94 84 ARG A O 1
ATOM 700 N N . PRO A 1 85 ? 14.024 0.110 4.232 1.00 60.19 85 PRO A N 1
ATOM 701 C CA . PRO A 1 85 ? 13.475 -0.448 5.458 1.00 60.19 85 PRO A CA 1
ATOM 702 C C . PRO A 1 85 ? 12.512 0.547 6.124 1.00 60.19 85 PRO A C 1
ATOM 704 O O . PRO A 1 85 ? 12.912 1.353 6.966 1.00 60.19 85 PRO A O 1
ATOM 707 N N . LEU A 1 86 ? 11.232 0.512 5.748 1.00 65.12 86 LEU A N 1
ATOM 708 C CA . LEU A 1 86 ? 10.159 1.093 6.561 1.00 65.12 86 LEU A CA 1
ATOM 709 C C . LEU A 1 86 ? 9.820 0.144 7.718 1.00 65.12 86 LEU A C 1
ATOM 711 O O . LEU A 1 86 ? 9.476 0.592 8.810 1.00 65.12 86 LEU A O 1
ATOM 715 N N . PHE A 1 87 ? 9.998 -1.158 7.493 1.00 63.28 87 PHE A N 1
ATOM 716 C CA . PHE A 1 87 ? 9.712 -2.238 8.434 1.00 63.28 87 PHE A CA 1
ATOM 717 C C . PHE A 1 87 ? 10.358 -2.046 9.819 1.00 63.28 87 PHE A C 1
ATOM 719 O O . PHE A 1 87 ? 9.717 -2.243 10.850 1.00 63.28 87 PHE A O 1
ATOM 726 N N . SER A 1 88 ? 11.619 -1.604 9.873 1.00 61.16 88 SER A N 1
ATOM 727 C CA . SER A 1 88 ? 12.293 -1.315 11.146 1.00 61.16 88 SER A CA 1
ATOM 728 C C . SER A 1 88 ? 11.700 -0.100 11.863 1.00 61.16 88 SER A C 1
ATOM 730 O O . SER A 1 88 ? 11.652 -0.094 13.088 1.00 61.16 88 SER A O 1
ATOM 732 N N . ARG A 1 89 ? 11.182 0.898 11.135 1.00 63.50 89 ARG A N 1
ATOM 733 C CA . ARG A 1 89 ? 10.489 2.052 11.733 1.00 63.50 89 ARG A CA 1
ATOM 734 C C . ARG A 1 89 ? 9.095 1.693 12.252 1.00 63.50 89 ARG A C 1
ATOM 736 O O . ARG A 1 89 ? 8.719 2.193 13.305 1.00 63.50 89 ARG A O 1
ATOM 743 N N . MET A 1 90 ? 8.351 0.838 11.547 1.00 65.75 90 MET A N 1
ATOM 744 C CA . MET A 1 90 ? 7.007 0.410 11.965 1.00 65.75 90 MET A CA 1
ATOM 745 C C . MET A 1 90 ? 7.064 -0.483 13.209 1.00 65.75 90 MET A C 1
ATOM 747 O O . MET A 1 90 ? 6.382 -0.184 14.178 1.00 65.75 90 MET A O 1
ATOM 751 N N . GLN A 1 91 ? 7.953 -1.483 13.241 1.00 65.62 91 GLN A N 1
ATOM 752 C CA . GLN A 1 91 ? 8.136 -2.337 14.427 1.00 65.62 91 GLN A CA 1
ATOM 753 C C . GLN A 1 91 ? 8.620 -1.570 15.663 1.00 65.62 91 GLN A C 1
ATOM 755 O O . GLN A 1 91 ? 8.311 -1.957 16.788 1.00 65.62 91 GLN A O 1
ATOM 760 N N . MET A 1 92 ? 9.441 -0.528 15.479 1.00 66.44 92 MET A N 1
ATOM 761 C CA . MET A 1 92 ? 9.832 0.337 16.596 1.00 66.44 92 MET A CA 1
ATOM 762 C C . MET A 1 92 ? 8.624 1.101 17.134 1.00 66.44 92 MET A C 1
ATOM 764 O O . MET A 1 92 ? 8.425 1.108 18.342 1.00 66.44 92 MET A O 1
ATOM 768 N N . LYS A 1 93 ? 7.797 1.673 16.249 1.00 63.16 93 LYS A N 1
ATOM 769 C CA . LYS A 1 93 ? 6.571 2.377 16.642 1.00 63.16 93 LYS A CA 1
ATOM 770 C C . LYS A 1 93 ? 5.544 1.465 17.306 1.00 63.16 93 LYS A C 1
ATOM 772 O O . LYS A 1 93 ? 4.915 1.884 18.261 1.00 63.16 93 LYS A O 1
ATOM 777 N N . GLU A 1 94 ? 5.378 0.240 16.823 1.00 66.25 94 GLU A N 1
ATOM 778 C CA . GLU A 1 94 ? 4.475 -0.749 17.423 1.00 66.25 94 GLU A CA 1
ATOM 779 C C . GLU A 1 94 ? 4.919 -1.101 18.8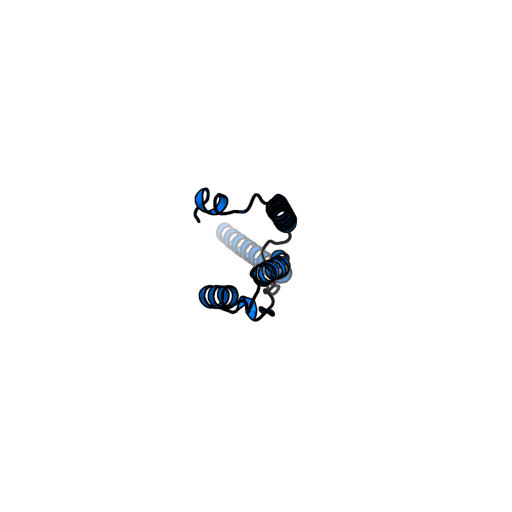48 1.00 66.25 94 GLU A C 1
ATOM 781 O O . GLU A 1 94 ? 4.149 -0.935 19.785 1.00 66.25 94 GLU A O 1
ATOM 786 N N . ARG A 1 95 ? 6.205 -1.436 19.041 1.00 70.81 95 ARG A N 1
ATOM 787 C CA . ARG A 1 95 ? 6.771 -1.681 20.379 1.00 70.81 95 ARG A CA 1
ATOM 788 C C . ARG A 1 95 ? 6.672 -0.474 21.303 1.00 70.81 95 ARG A C 1
ATOM 790 O O . ARG A 1 95 ? 6.461 -0.636 22.501 1.00 70.81 95 ARG A O 1
ATOM 797 N N . GLU A 1 96 ? 6.867 0.724 20.765 1.00 70.44 96 GLU A N 1
ATOM 798 C CA . GLU A 1 96 ? 6.712 1.970 21.510 1.00 70.44 96 GLU A CA 1
ATOM 799 C C . GLU A 1 96 ? 5.254 2.150 21.956 1.00 70.44 96 GLU A C 1
ATOM 801 O O . GLU A 1 96 ? 5.006 2.358 23.140 1.00 70.44 96 GLU A O 1
ATOM 806 N N . VAL A 1 97 ? 4.287 1.966 21.056 1.00 64.50 97 VAL A N 1
ATOM 807 C CA . VAL A 1 97 ? 2.852 2.020 21.372 1.00 64.50 97 VAL A CA 1
ATOM 808 C C . VAL A 1 97 ? 2.461 0.954 22.401 1.00 64.50 97 VAL A C 1
ATOM 810 O O . VAL A 1 97 ? 1.818 1.294 23.391 1.00 64.50 97 VAL A O 1
ATOM 813 N N . ASP A 1 98 ? 2.910 -0.292 22.250 1.00 70.19 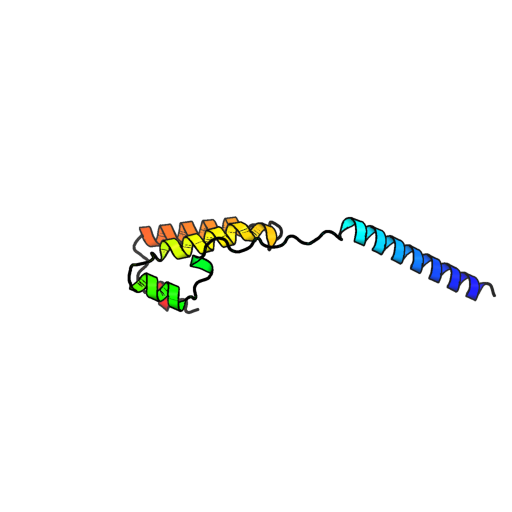98 ASP A N 1
ATOM 814 C CA . ASP A 1 98 ? 2.655 -1.365 23.220 1.00 70.19 98 ASP A CA 1
ATOM 815 C C . ASP A 1 98 ? 3.237 -1.033 24.596 1.00 70.19 98 ASP A C 1
ATOM 817 O O . ASP A 1 98 ? 2.588 -1.241 25.623 1.00 70.19 98 ASP A O 1
ATOM 821 N N . SER A 1 99 ? 4.447 -0.461 24.630 1.00 74.62 99 SER A N 1
ATOM 822 C CA . SER A 1 99 ? 5.079 -0.024 25.877 1.00 74.62 99 SER A CA 1
ATOM 823 C C . SER A 1 99 ? 4.300 1.106 26.555 1.00 74.62 99 SER A C 1
ATOM 825 O O . SER A 1 99 ? 4.188 1.120 27.779 1.00 74.62 99 SER A O 1
ATOM 827 N N . LEU A 1 100 ? 3.705 2.005 25.767 1.00 66.69 100 LEU A N 1
ATOM 828 C CA . LEU A 1 100 ? 2.918 3.142 26.242 1.00 66.69 100 LEU A CA 1
ATOM 829 C C . LEU A 1 100 ? 1.512 2.736 26.717 1.00 66.69 100 LEU A C 1
ATOM 831 O O . LEU A 1 100 ? 0.965 3.336 27.647 1.00 66.69 100 LEU A O 1
ATOM 835 N N . ILE A 1 101 ? 0.928 1.701 26.112 1.00 64.12 101 ILE A N 1
ATOM 836 C CA . ILE A 1 101 ? -0.317 1.082 26.582 1.00 64.12 101 ILE A CA 1
ATOM 837 C C . ILE A 1 101 ? -0.049 0.320 27.885 1.00 64.12 101 ILE A C 1
ATOM 839 O O . ILE A 1 101 ? -0.789 0.481 28.856 1.00 64.12 101 ILE A O 1
ATOM 843 N N . ALA A 1 102 ? 1.039 -0.456 27.942 1.00 71.50 102 ALA A N 1
ATOM 844 C CA . ALA A 1 102 ? 1.438 -1.208 29.131 1.00 71.50 102 ALA A CA 1
ATOM 845 C C . ALA A 1 102 ? 1.822 -0.301 30.313 1.00 71.50 102 ALA A C 1
ATOM 847 O O . ALA A 1 102 ? 1.582 -0.665 31.464 1.00 71.50 102 ALA A O 1
ATOM 848 N N . SER A 1 103 ? 2.380 0.887 30.050 1.00 72.00 103 SER A N 1
ATOM 849 C CA . SER A 1 103 ? 2.703 1.878 31.085 1.00 72.00 103 SER A CA 1
ATOM 850 C C . SER A 1 103 ? 1.476 2.614 31.636 1.00 72.00 103 SER A C 1
ATOM 852 O O . SER A 1 103 ? 1.612 3.398 32.574 1.00 72.00 103 SER A O 1
ATOM 854 N N . GLY A 1 104 ? 0.283 2.398 31.062 1.00 58.66 104 GLY A N 1
ATOM 855 C CA . GLY A 1 104 ? -0.953 3.079 31.456 1.00 58.66 104 GLY A CA 1
ATOM 856 C C . GLY A 1 104 ? -0.966 4.581 31.147 1.00 58.66 104 GLY A C 1
ATOM 857 O O . GLY A 1 104 ? -1.845 5.292 31.626 1.00 58.66 104 GLY A O 1
ATOM 858 N N . SER A 1 105 ? -0.005 5.079 30.359 1.00 52.50 105 SER A N 1
ATOM 859 C CA . SER A 1 105 ? 0.133 6.508 30.037 1.00 52.50 105 SER A CA 1
ATOM 860 C C . SER A 1 105 ? -0.739 6.948 28.856 1.00 52.50 105 SER A C 1
ATOM 862 O O . SER A 1 105 ? -0.872 8.141 28.597 1.00 52.50 105 SER A O 1
ATOM 864 N N . TYR A 1 106 ? -1.367 6.010 28.140 1.00 51.75 106 TYR A N 1
ATOM 865 C CA . TYR A 1 106 ? -2.321 6.327 27.078 1.00 51.75 106 TYR A CA 1
ATOM 866 C C . TYR A 1 106 ? -3.717 6.605 27.643 1.00 51.75 106 TYR A C 1
ATOM 868 O O . TYR A 1 106 ? -4.568 5.725 27.742 1.00 51.75 106 TYR A O 1
ATOM 876 N N . SER A 1 107 ? -3.962 7.865 27.993 1.00 56.19 107 SER A N 1
ATOM 877 C CA . SER A 1 107 ? -5.291 8.380 28.324 1.00 56.19 107 SER A CA 1
ATOM 878 C C . SER A 1 107 ? -5.398 9.825 27.855 1.00 56.19 107 SER A C 1
ATOM 880 O O . SER A 1 107 ? -4.822 10.704 28.481 1.00 56.19 107 SER A O 1
ATOM 882 N N . SER A 1 108 ? -6.152 10.072 26.776 1.00 53.06 108 SER A N 1
ATOM 883 C CA . SER A 1 108 ? -6.640 11.381 26.274 1.00 53.06 108 SER A CA 1
ATOM 884 C C . SER A 1 108 ? -5.632 12.503 25.943 1.00 53.06 108 SER A C 1
ATOM 886 O O . SER A 1 108 ? -5.910 13.308 25.061 1.00 53.06 108 SER A O 1
ATOM 888 N N . GLU A 1 109 ? -4.472 12.568 26.587 1.00 51.69 109 GLU A N 1
ATOM 889 C CA . GLU A 1 109 ? -3.557 13.715 26.587 1.00 51.69 109 GLU A CA 1
ATOM 890 C C . GLU A 1 109 ? -2.687 13.764 25.320 1.00 51.69 109 GLU A C 1
ATOM 892 O O . GLU A 1 109 ? -2.534 14.817 24.707 1.00 51.69 109 GLU A O 1
ATOM 897 N N . TYR A 1 110 ? -2.260 12.601 24.812 1.00 54.78 110 TYR A N 1
ATOM 898 C CA . TYR A 1 110 ? -1.451 12.491 23.588 1.00 54.78 110 TYR A CA 1
ATOM 899 C C . TYR A 1 110 ? -2.209 12.894 22.304 1.00 54.78 110 TYR A C 1
ATOM 901 O O . TYR A 1 110 ? -1.609 13.395 21.355 1.00 54.78 110 TYR A O 1
ATOM 909 N N . LEU A 1 111 ? -3.537 12.707 22.271 1.00 54.50 111 LEU A N 1
ATOM 910 C CA . LEU A 1 111 ? -4.394 13.139 21.153 1.00 54.50 111 LEU A CA 1
ATOM 911 C C . LEU A 1 111 ? -4.609 14.661 21.136 1.00 54.50 111 LEU A C 1
ATOM 913 O O . LEU A 1 111 ? -4.886 15.222 20.079 1.00 54.50 111 LEU A O 1
ATOM 917 N N . ASN A 1 112 ? -4.478 15.320 22.291 1.00 56.34 112 ASN A N 1
ATOM 918 C CA . ASN A 1 112 ? -4.629 16.769 22.413 1.00 56.34 112 ASN A CA 1
ATOM 919 C C . ASN A 1 112 ? -3.334 17.521 22.064 1.00 56.34 112 ASN A C 1
ATOM 921 O O . ASN A 1 112 ? -3.410 18.632 21.548 1.00 56.34 112 ASN A O 1
ATOM 925 N N . GLU A 1 113 ? -2.157 16.931 22.310 1.00 55.00 113 GLU A N 1
ATOM 926 C CA . GLU A 1 113 ? -0.863 17.570 22.009 1.00 55.00 113 GLU A CA 1
ATOM 927 C C . GLU A 1 113 ? -0.420 17.446 20.542 1.00 55.00 113 GLU A C 1
ATOM 929 O O . GLU A 1 113 ? 0.351 18.279 20.072 1.00 55.00 113 GLU A O 1
ATOM 934 N N . ASN A 1 114 ? -0.913 16.451 19.797 1.00 48.81 114 ASN A N 1
ATOM 935 C CA . ASN A 1 114 ? -0.610 16.2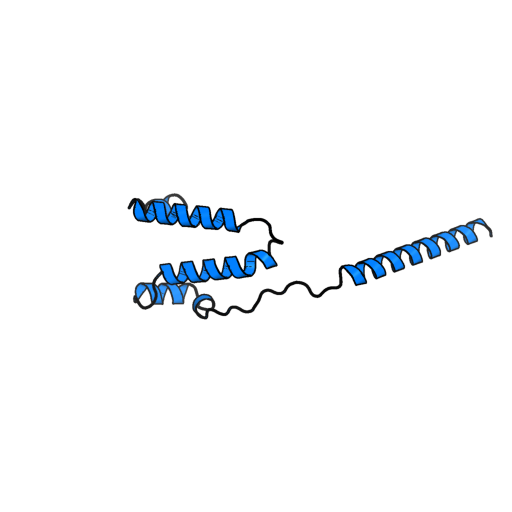83 18.370 1.00 48.81 114 ASN A CA 1
ATOM 936 C C . ASN A 1 114 ? -1.891 16.103 17.539 1.00 48.81 114 ASN A C 1
ATOM 938 O O . ASN A 1 114 ? -2.204 14.981 17.126 1.00 48.81 114 ASN A O 1
ATOM 942 N N . PRO A 1 115 ? -2.647 17.186 17.279 1.00 42.84 115 PRO A N 1
ATOM 943 C CA . PRO A 1 115 ? -3.774 17.127 16.361 1.00 42.84 115 PRO A CA 1
ATOM 944 C C . PRO A 1 115 ? -3.280 16.890 14.924 1.00 42.84 115 PRO A C 1
ATOM 946 O O . PRO A 1 115 ? -2.294 17.482 14.483 1.00 42.84 115 PRO A O 1
ATOM 949 N N . SER A 1 116 ? -3.970 15.986 14.225 1.00 47.38 116 SER A N 1
ATOM 950 C CA . SER A 1 116 ? -3.752 15.594 12.823 1.00 47.38 116 SER A CA 1
ATOM 951 C C . SER A 1 116 ? -3.907 16.734 11.825 1.00 47.38 116 SER A C 1
ATOM 953 O O . SER A 1 116 ? -4.899 17.482 11.991 1.00 47.38 116 SER A O 1
#

pLDDT: mean 79.69, std 14.38, range [42.84, 96.12]

Radius of gyration: 27.24 Å; chains: 1; bounding box: 54×28×82 Å

Foldseek 3Di:
DVVVVVVVVVVVVVVVVVVVVVVVCCVVPVDDADDQDDQPDVLVVDDPVVVVVCCVVVNDPPVNSVVSVVVSCVSCCCRPVVPDPPVVVVVVVVVVVVVCVVVVVPDDPVCVVDPD

Sequence (116 aa):
MKETFWYWFFRILVGTMRFLWHFLLSFKYGGKGKVVSPVTNPLLLKSATKLAQEIREGKLKSEEVVQAYIDRILEVEPLINNGRPLFSRMQMKEREVDSLIASGSYSSEYLNENPS

InterPro domains:
  IPR036928 Amidase signature (AS) superfamily [G3DSA:3.90.1300.10] (29-111)
  IPR036928 Amidase signature (AS) superfamily [SSF75304] (9-82)
  IPR052739 Fatty-acid amide hydrolase 2 [PTHR43372] (17-113)

Secondary structure (DSSP, 8-state):
-HHHHHHHHHHHHHHHHHHHHHHHHHHHH-SPPPPPPPP--GGGGS-HHHHHHHHHTTSS-HHHHHHHHHHHHHHHHHHHSTT---HHHHHHHHHHHHHHHHTT--SSHHHHHS--

Organism: Araneus ventricosus (NCBI:txid182803)